Protein AF-A0A7G7VK62-F1 (afdb_monomer)

Radius of gyration: 43.66 Å; Cα contacts (8 Å, |Δi|>4): 41; chains: 1; bounding box: 81×30×102 Å

Structure (mmCIF, N/CA/C/O backbone):
data_AF-A0A7G7VK62-F1
#
_entry.id   AF-A0A7G7VK62-F1
#
loop_
_atom_site.group_PDB
_atom_site.id
_atom_site.type_symbol
_atom_site.label_atom_id
_atom_site.label_alt_id
_atom_site.label_comp_id
_atom_site.label_asym_id
_atom_site.label_entity_id
_atom_site.label_seq_id
_atom_site.pdbx_PDB_ins_code
_atom_site.Cartn_x
_atom_site.Cartn_y
_atom_site.Cartn_z
_atom_site.occupancy
_atom_site.B_iso_or_equiv
_atom_site.auth_seq_id
_atom_site.auth_comp_id
_atom_site.auth_asym_id
_atom_site.auth_atom_id
_atom_site.pdbx_PDB_model_num
ATOM 1 N N . MET A 1 1 ? 42.937 -20.539 -43.754 1.00 59.50 1 MET A N 1
ATOM 2 C CA . MET A 1 1 ? 42.751 -19.433 -44.722 1.00 59.50 1 MET A CA 1
ATOM 3 C C . MET A 1 1 ? 44.013 -19.336 -45.562 1.00 59.50 1 MET A C 1
ATOM 5 O O . MET A 1 1 ? 45.079 -19.453 -44.975 1.00 59.50 1 MET A O 1
ATOM 9 N N . SER A 1 2 ? 43.922 -19.215 -46.891 1.00 81.19 2 SER A N 1
ATOM 10 C CA . SER A 1 2 ? 45.114 -19.120 -47.745 1.00 81.19 2 SER A CA 1
ATOM 11 C C . SER A 1 2 ? 45.713 -17.715 -47.679 1.00 81.19 2 SER A C 1
ATOM 13 O O . SER A 1 2 ? 44.990 -16.722 -47.641 1.00 81.19 2 SER A O 1
ATOM 15 N N . GLU A 1 3 ? 47.038 -17.632 -47.696 1.00 78.50 3 GLU A N 1
ATOM 16 C CA . GLU A 1 3 ? 47.817 -16.385 -47.726 1.00 78.50 3 GLU A CA 1
ATOM 17 C C . GLU A 1 3 ? 47.379 -15.450 -48.871 1.00 78.50 3 GLU A C 1
ATOM 19 O O . GLU A 1 3 ? 47.290 -14.236 -48.713 1.00 78.50 3 GLU A O 1
ATOM 24 N N . THR A 1 4 ? 46.947 -16.035 -49.991 1.00 84.31 4 THR A N 1
ATOM 25 C CA . THR A 1 4 ? 46.361 -15.325 -51.135 1.00 84.31 4 THR A CA 1
ATOM 26 C C . THR A 1 4 ? 45.076 -14.569 -50.798 1.00 84.31 4 THR A C 1
ATOM 28 O O . THR A 1 4 ? 44.882 -13.454 -51.280 1.00 84.31 4 THR A O 1
ATOM 31 N N . ALA A 1 5 ? 44.202 -15.128 -49.958 1.00 84.62 5 ALA A N 1
ATOM 32 C CA . ALA A 1 5 ? 42.957 -14.473 -49.558 1.00 84.62 5 ALA A CA 1
ATOM 33 C C . ALA A 1 5 ? 43.223 -13.280 -48.629 1.00 84.62 5 ALA A C 1
ATOM 35 O O . ALA A 1 5 ? 42.546 -12.259 -48.729 1.00 84.62 5 ALA A O 1
ATOM 36 N N . ILE A 1 6 ? 44.237 -13.399 -47.766 1.00 85.19 6 ILE A N 1
ATOM 37 C CA . ILE A 1 6 ? 44.663 -12.333 -46.855 1.00 85.19 6 ILE A CA 1
ATOM 38 C C . ILE A 1 6 ? 45.277 -11.174 -47.649 1.00 85.19 6 ILE A C 1
ATOM 40 O O . ILE A 1 6 ? 44.863 -10.032 -47.468 1.00 85.19 6 ILE A O 1
ATOM 44 N N . ASN A 1 7 ? 46.184 -11.455 -48.588 1.00 88.06 7 ASN A N 1
ATOM 45 C CA . ASN A 1 7 ? 46.801 -10.416 -49.423 1.00 88.06 7 ASN A CA 1
ATOM 46 C C . ASN A 1 7 ? 45.770 -9.708 -50.314 1.00 88.06 7 ASN A C 1
ATOM 48 O O . ASN A 1 7 ? 45.739 -8.484 -50.378 1.00 88.06 7 ASN A O 1
ATOM 52 N N . THR A 1 8 ? 44.828 -10.462 -50.891 1.00 90.38 8 THR A N 1
ATOM 53 C CA . THR A 1 8 ? 43.728 -9.880 -51.679 1.00 90.38 8 THR A CA 1
ATOM 54 C C . THR A 1 8 ? 42.842 -8.950 -50.838 1.00 90.38 8 THR A C 1
ATOM 56 O O . THR A 1 8 ? 42.313 -7.961 -51.348 1.00 90.38 8 THR A O 1
ATOM 59 N N . ALA A 1 9 ? 42.643 -9.254 -49.552 1.00 86.56 9 ALA A N 1
ATOM 60 C CA . ALA A 1 9 ? 41.899 -8.381 -48.650 1.00 86.56 9 ALA A CA 1
ATOM 61 C C . ALA A 1 9 ? 42.671 -7.084 -48.353 1.00 86.56 9 ALA A C 1
ATOM 63 O O . ALA A 1 9 ? 42.069 -6.011 -48.389 1.00 86.56 9 ALA A O 1
ATOM 64 N N . TRP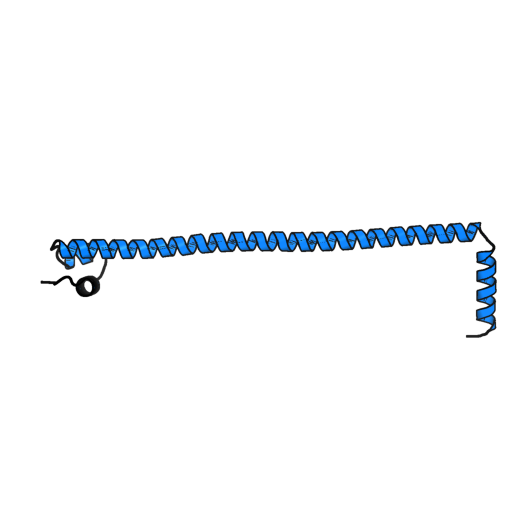 A 1 10 ? 43.988 -7.168 -48.135 1.00 88.00 10 TRP A N 1
ATOM 65 C CA . TRP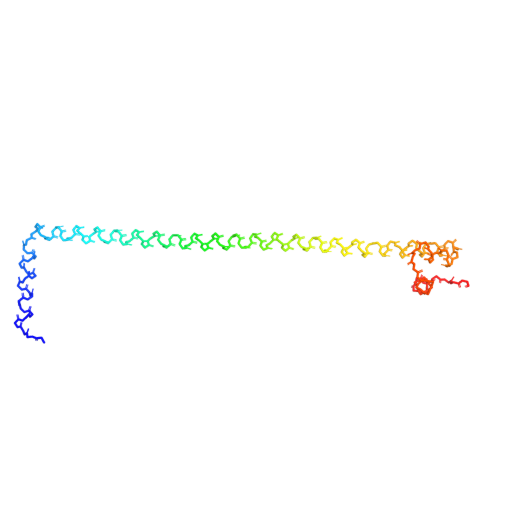 A 1 10 ? 44.848 -5.998 -47.924 1.00 88.00 10 TRP A CA 1
ATOM 66 C C . TRP A 1 10 ? 44.857 -5.049 -49.120 1.00 88.00 10 TRP A C 1
ATOM 68 O O . TRP A 1 10 ? 44.617 -3.858 -48.932 1.00 88.00 10 TRP A O 1
ATOM 78 N N . ASP A 1 11 ? 45.012 -5.568 -50.339 1.00 90.06 11 ASP A N 1
ATOM 79 C CA . ASP A 1 11 ? 45.014 -4.749 -51.559 1.00 90.06 11 ASP A CA 1
ATOM 80 C C . ASP A 1 11 ? 43.692 -3.987 -51.734 1.00 90.06 11 ASP A C 1
ATOM 82 O O . ASP A 1 11 ? 43.659 -2.814 -52.117 1.00 90.06 11 ASP A O 1
ATOM 86 N N . ARG A 1 12 ? 42.569 -4.641 -51.411 1.00 85.81 12 ARG A N 1
ATOM 87 C CA . ARG A 1 12 ? 41.237 -4.024 -51.471 1.00 85.81 12 ARG A CA 1
ATOM 88 C C . ARG A 1 12 ? 41.050 -2.945 -50.410 1.00 85.81 12 ARG A C 1
ATOM 90 O O . ARG A 1 12 ? 40.458 -1.909 -50.711 1.00 85.81 12 ARG A O 1
ATOM 97 N N . ILE A 1 13 ? 41.550 -3.167 -49.194 1.00 85.31 13 ILE A N 1
ATOM 98 C CA . ILE A 1 13 ? 41.532 -2.159 -48.128 1.00 85.31 13 ILE A CA 1
ATOM 99 C C . ILE A 1 13 ? 42.403 -0.970 -48.529 1.00 85.31 13 ILE A C 1
ATOM 101 O O . ILE A 1 13 ? 41.972 0.170 -48.385 1.00 85.31 13 ILE A O 1
ATOM 105 N N . GLU A 1 14 ? 43.590 -1.203 -49.085 1.00 84.81 14 GLU A N 1
ATOM 106 C CA . GLU A 1 14 ? 44.483 -0.127 -49.505 1.00 84.81 14 GLU A CA 1
ATOM 107 C C . GLU A 1 14 ? 43.878 0.710 -50.643 1.00 84.81 14 GLU A C 1
ATOM 109 O O . GLU A 1 14 ? 43.904 1.942 -50.589 1.00 84.81 14 GLU A O 1
ATOM 114 N N . ALA A 1 15 ? 43.249 0.065 -51.631 1.00 84.50 15 ALA A N 1
ATOM 115 C CA . ALA A 1 15 ? 42.513 0.750 -52.692 1.00 84.50 15 ALA A CA 1
ATOM 116 C C . ALA A 1 15 ? 41.354 1.596 -52.137 1.00 84.50 15 ALA A C 1
ATOM 118 O O . ALA A 1 15 ? 41.197 2.756 -52.523 1.00 84.50 15 ALA A O 1
ATOM 119 N N . PHE A 1 16 ? 40.588 1.056 -51.184 1.00 86.19 16 PHE A N 1
ATOM 120 C CA . PHE A 1 16 ? 39.538 1.801 -50.487 1.00 86.19 16 PHE A CA 1
ATOM 121 C C . PHE A 1 16 ? 40.107 2.988 -49.697 1.00 86.19 16 PHE A C 1
ATOM 123 O O . PHE A 1 16 ? 39.564 4.088 -49.764 1.00 86.19 16 PHE A O 1
ATOM 130 N N . MET A 1 17 ? 41.234 2.809 -48.999 1.00 80.88 17 MET A N 1
ATOM 131 C CA . MET A 1 17 ? 41.877 3.878 -48.230 1.00 80.88 17 MET A CA 1
ATOM 132 C C . MET A 1 17 ? 42.430 5.005 -49.111 1.00 80.88 17 MET A C 1
ATOM 134 O O . MET A 1 17 ? 42.504 6.155 -48.671 1.00 80.88 17 MET A O 1
ATOM 138 N N . ARG A 1 18 ? 42.784 4.721 -50.365 1.00 82.94 18 ARG A N 1
ATOM 139 C CA . ARG A 1 18 ? 43.252 5.741 -51.314 1.00 82.94 18 ARG A CA 1
ATOM 140 C C . ARG A 1 18 ? 42.112 6.598 -51.884 1.00 82.94 18 ARG A C 1
ATOM 142 O O . ARG A 1 18 ? 42.358 7.755 -52.221 1.00 82.94 18 ARG A O 1
ATOM 149 N N . ASP A 1 19 ? 40.869 6.108 -51.912 1.00 90.12 19 ASP A N 1
ATOM 150 C CA . ASP A 1 19 ? 39.696 6.883 -52.345 1.00 90.12 19 ASP A CA 1
ATOM 151 C C . ASP A 1 19 ? 39.095 7.708 -51.190 1.00 90.12 19 ASP A C 1
ATOM 153 O O . ASP A 1 19 ? 38.311 7.235 -50.363 1.00 90.12 19 ASP A O 1
ATOM 157 N N . ALA A 1 20 ? 39.453 8.993 -51.139 1.00 82.75 20 ALA A N 1
ATOM 158 C CA . ALA A 1 20 ? 38.957 9.920 -50.122 1.00 82.75 20 ALA A CA 1
ATOM 159 C C . ALA A 1 20 ? 37.433 10.160 -50.191 1.00 82.75 20 ALA A C 1
ATOM 161 O O . ALA A 1 20 ? 36.805 10.417 -49.162 1.00 82.75 20 ALA A O 1
ATOM 162 N N . GLY A 1 21 ? 36.822 10.078 -51.378 1.00 88.50 21 GLY A N 1
ATOM 163 C CA . GLY A 1 21 ? 35.384 10.284 -51.556 1.00 88.50 21 GLY A CA 1
ATOM 164 C C . GLY A 1 21 ? 34.572 9.103 -51.033 1.00 88.50 21 GLY A C 1
ATOM 165 O O . GLY A 1 21 ? 33.568 9.295 -50.340 1.00 88.50 21 GLY A O 1
ATOM 166 N N . GLN A 1 22 ? 35.031 7.885 -51.321 1.00 86.25 22 GLN A N 1
ATOM 167 C CA . GLN A 1 22 ? 34.406 6.656 -50.842 1.00 86.25 22 GLN A CA 1
ATOM 168 C C . GLN A 1 22 ? 34.568 6.491 -49.323 1.00 86.25 22 GLN A C 1
ATOM 170 O O . GLN A 1 22 ? 33.586 6.179 -48.645 1.00 86.25 22 GLN A O 1
ATOM 175 N N . ARG A 1 23 ? 35.753 6.795 -48.770 1.00 88.69 23 ARG A N 1
ATOM 176 C CA . ARG A 1 23 ? 35.968 6.817 -47.312 1.00 88.69 23 ARG A CA 1
ATOM 177 C C . ARG A 1 23 ? 35.048 7.791 -46.599 1.00 88.69 23 ARG A C 1
ATOM 179 O O . ARG A 1 23 ? 34.364 7.402 -45.662 1.00 88.69 23 ARG A O 1
ATOM 186 N N . ARG A 1 24 ? 34.957 9.034 -47.076 1.00 88.50 24 ARG A N 1
ATOM 187 C CA . ARG A 1 24 ? 34.116 10.049 -46.429 1.00 88.50 24 ARG A CA 1
ATOM 188 C C . ARG A 1 24 ? 32.637 9.655 -46.414 1.00 88.50 24 ARG A C 1
ATOM 190 O O . ARG A 1 24 ? 31.949 9.917 -45.435 1.00 88.50 24 ARG A O 1
ATOM 197 N N . LYS A 1 25 ? 32.135 9.019 -47.481 1.00 89.00 25 LYS A N 1
ATOM 198 C CA . LYS A 1 25 ? 30.760 8.484 -47.521 1.00 89.00 25 LYS A CA 1
ATOM 199 C C . LYS A 1 25 ? 30.552 7.367 -46.496 1.00 89.00 25 LYS A C 1
ATOM 201 O O . LYS A 1 25 ? 29.511 7.342 -45.846 1.00 89.00 25 LYS A O 1
ATOM 206 N N . TYR A 1 26 ? 31.529 6.471 -46.360 1.00 88.81 26 TYR A N 1
ATOM 207 C CA . TYR A 1 26 ? 31.507 5.399 -45.365 1.00 88.81 26 TYR A CA 1
ATOM 208 C C . TYR A 1 26 ? 31.521 5.957 -43.935 1.00 88.81 26 TYR A C 1
ATOM 210 O O . TYR A 1 26 ? 30.628 5.645 -43.157 1.00 88.81 26 TYR A O 1
ATOM 218 N N . GLU A 1 27 ? 32.458 6.852 -43.623 1.00 91.25 27 GLU A N 1
ATOM 219 C CA . GLU A 1 27 ? 32.591 7.481 -42.301 1.00 91.25 27 GLU A CA 1
ATOM 220 C C . GLU A 1 27 ? 31.339 8.270 -41.907 1.00 91.25 27 GLU A C 1
ATOM 222 O O . GLU A 1 27 ? 30.879 8.187 -40.771 1.00 91.25 27 GLU A O 1
ATOM 227 N N . LEU A 1 28 ? 30.754 9.025 -42.848 1.00 93.19 28 LEU A N 1
ATOM 228 C CA . LEU A 1 28 ? 29.497 9.731 -42.607 1.00 93.19 28 LEU A CA 1
ATOM 229 C C . LEU A 1 28 ? 28.385 8.749 -42.255 1.00 93.19 28 LEU A C 1
ATOM 231 O O . LE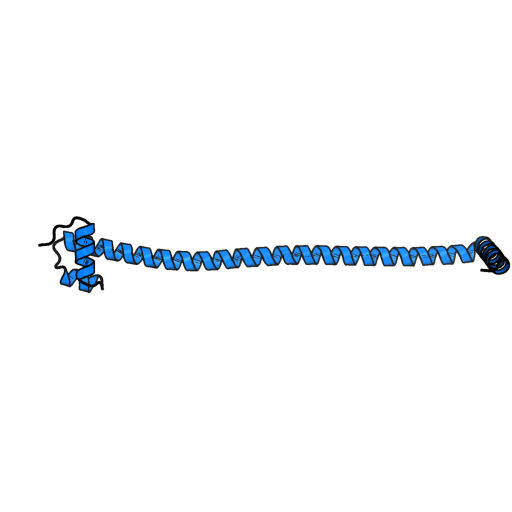U A 1 28 ? 27.667 8.976 -41.287 1.00 93.19 28 LEU A O 1
ATOM 235 N N . ARG A 1 29 ? 28.254 7.659 -43.017 1.00 93.62 29 ARG A N 1
ATOM 236 C CA . ARG A 1 29 ? 27.249 6.630 -42.755 1.00 93.62 29 ARG A CA 1
ATOM 237 C C . ARG A 1 29 ? 27.442 5.987 -41.383 1.00 93.62 29 ARG A C 1
ATOM 239 O O . ARG A 1 29 ? 26.474 5.927 -40.635 1.00 93.62 29 ARG A O 1
ATOM 246 N N . GLU A 1 30 ? 28.656 5.559 -41.040 1.00 94.31 30 GLU A N 1
ATOM 247 C CA . GLU A 1 30 ? 28.933 4.992 -39.714 1.00 94.31 30 GLU A CA 1
ATOM 248 C C . GLU A 1 30 ? 28.621 5.986 -38.600 1.00 94.31 30 GLU A C 1
ATOM 250 O O . GLU A 1 30 ? 28.012 5.618 -37.602 1.00 94.31 30 GLU A O 1
ATOM 255 N N . LYS A 1 31 ? 28.968 7.265 -38.780 1.00 95.50 31 LYS A N 1
ATOM 256 C CA . LYS A 1 31 ? 28.622 8.303 -37.809 1.00 95.50 31 LYS A CA 1
ATOM 257 C C . LYS A 1 31 ? 27.108 8.429 -37.629 1.00 95.50 31 LYS A C 1
ATOM 259 O O . LYS A 1 31 ? 26.650 8.475 -36.495 1.00 95.50 31 LYS A O 1
ATOM 264 N N . TYR A 1 32 ? 26.335 8.454 -38.717 1.00 94.12 32 TYR A N 1
ATOM 265 C CA . TYR A 1 32 ? 24.871 8.488 -38.631 1.00 94.12 32 TYR A CA 1
ATOM 266 C C . TYR A 1 32 ? 24.308 7.254 -37.921 1.00 94.12 32 TYR A C 1
ATOM 268 O O . TYR A 1 32 ? 23.400 7.388 -37.103 1.00 94.12 32 TYR A O 1
ATOM 276 N N . GLU A 1 33 ? 24.837 6.066 -38.220 1.00 93.69 33 GLU A N 1
ATOM 277 C CA . GLU A 1 33 ? 24.420 4.823 -37.568 1.00 93.69 33 GLU A CA 1
ATOM 278 C C . GLU A 1 33 ? 24.757 4.853 -36.066 1.00 93.69 33 GLU A C 1
ATOM 280 O O . GLU A 1 33 ? 23.896 4.540 -35.244 1.00 93.69 33 GLU A O 1
ATOM 285 N N . HIS A 1 34 ? 25.948 5.323 -35.681 1.00 94.56 34 HIS A N 1
ATOM 286 C CA . HIS A 1 34 ? 26.338 5.485 -34.278 1.00 94.56 34 HIS A CA 1
ATOM 287 C C . HIS A 1 34 ? 25.510 6.538 -33.534 1.00 94.56 34 HIS A C 1
ATOM 289 O O . HIS A 1 34 ? 25.091 6.281 -32.404 1.00 94.56 34 HIS A O 1
ATOM 295 N N . ASP A 1 35 ? 25.249 7.696 -34.145 1.00 95.31 35 ASP A N 1
ATOM 296 C CA . ASP A 1 35 ? 24.419 8.753 -33.557 1.00 95.31 35 ASP A CA 1
ATOM 297 C C . ASP A 1 35 ? 22.984 8.238 -33.334 1.00 95.31 35 ASP A C 1
ATOM 299 O O . ASP A 1 35 ? 22.413 8.431 -32.260 1.00 95.31 35 ASP A O 1
ATOM 303 N N . TYR A 1 36 ? 22.427 7.509 -34.310 1.00 94.25 36 TYR A N 1
ATOM 304 C CA . TYR A 1 36 ? 21.101 6.896 -34.207 1.00 94.25 36 TYR A CA 1
ATOM 305 C C . TYR A 1 36 ? 21.030 5.844 -33.095 1.00 94.25 36 TYR A C 1
ATOM 307 O O . TYR A 1 36 ? 20.126 5.889 -32.261 1.00 94.25 36 TYR A O 1
ATOM 315 N N . VAL A 1 37 ? 21.987 4.911 -33.048 1.00 93.81 37 VAL A N 1
ATOM 316 C CA . VAL A 1 37 ? 22.037 3.878 -32.000 1.00 93.81 37 VAL A CA 1
ATOM 317 C C . VAL A 1 37 ? 22.189 4.520 -30.622 1.00 93.81 37 VAL A C 1
ATOM 319 O O . VAL A 1 37 ? 21.453 4.168 -29.704 1.00 93.81 37 VAL A O 1
ATOM 322 N N . SER A 1 38 ? 23.069 5.515 -30.490 1.00 94.19 38 SER A N 1
ATOM 323 C CA . SER A 1 38 ? 23.296 6.222 -29.225 1.00 94.19 38 SER A CA 1
ATOM 324 C C . SER A 1 38 ? 22.045 6.957 -28.740 1.00 94.19 38 SER A C 1
ATOM 326 O O . SER A 1 38 ? 21.724 6.915 -27.550 1.00 94.19 38 SER A O 1
ATOM 328 N N . ASP A 1 39 ? 21.307 7.615 -29.639 1.00 96.00 39 ASP A N 1
ATOM 329 C CA . ASP A 1 39 ? 20.063 8.297 -29.274 1.00 96.00 39 ASP A CA 1
ATOM 330 C C . ASP A 1 39 ? 18.955 7.308 -28.885 1.00 96.00 39 ASP A C 1
ATOM 332 O O . ASP A 1 39 ? 18.242 7.514 -27.895 1.00 96.00 39 ASP A O 1
ATOM 336 N N . MET A 1 40 ? 18.854 6.185 -29.602 1.00 94.81 40 MET A N 1
ATOM 337 C CA . MET A 1 40 ? 17.919 5.107 -29.279 1.00 94.81 40 MET A CA 1
ATOM 338 C C . MET A 1 40 ? 18.219 4.490 -27.909 1.00 94.81 40 MET A C 1
ATOM 340 O O . MET A 1 40 ? 17.311 4.345 -27.086 1.00 94.81 40 MET A O 1
ATOM 344 N N . GLU A 1 41 ? 19.483 4.180 -27.623 1.00 94.88 41 GLU A N 1
ATOM 345 C CA . GLU A 1 41 ? 19.918 3.675 -26.318 1.00 94.88 41 GLU A CA 1
ATOM 346 C C . GLU A 1 41 ? 19.656 4.692 -25.203 1.00 94.88 41 GLU A C 1
ATOM 348 O O . GLU A 1 41 ? 19.128 4.341 -24.141 1.00 94.88 41 GLU A O 1
ATOM 353 N N . GLY A 1 42 ? 19.971 5.967 -25.449 1.00 96.06 42 GLY A N 1
ATOM 354 C CA . GLY A 1 42 ? 19.715 7.057 -24.514 1.00 96.06 42 GLY A CA 1
ATOM 355 C C . GLY A 1 42 ? 18.228 7.2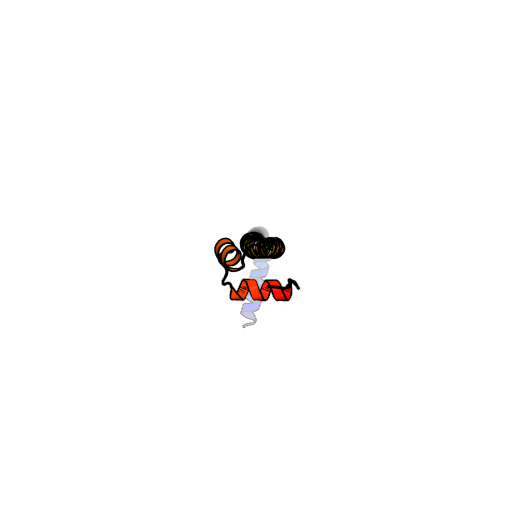00 -24.194 1.00 96.06 42 GLY A C 1
ATOM 356 O O . GLY A 1 42 ? 17.847 7.293 -23.025 1.00 96.06 42 GLY A O 1
ATOM 357 N N . SER A 1 43 ? 17.378 7.161 -25.217 1.00 96.12 43 SER A N 1
ATOM 358 C CA . SER A 1 43 ? 15.923 7.248 -25.083 1.00 96.12 43 SER A CA 1
ATOM 359 C C . SER A 1 43 ? 15.337 6.037 -24.363 1.00 96.12 43 SER A C 1
ATOM 361 O O . SER A 1 43 ? 14.521 6.206 -23.456 1.00 96.12 43 SER A O 1
ATOM 363 N N . TRP A 1 44 ? 15.799 4.826 -24.681 1.00 96.19 44 TRP A N 1
ATOM 364 C CA . TRP A 1 44 ? 15.376 3.611 -23.985 1.00 96.19 44 TRP A CA 1
ATOM 365 C C . TRP A 1 44 ? 15.761 3.642 -22.503 1.00 96.19 44 TRP A C 1
ATOM 367 O O . TRP A 1 44 ? 14.935 3.356 -21.632 1.00 96.19 44 TRP A O 1
ATOM 377 N N . LYS A 1 45 ? 16.998 4.052 -22.196 1.00 96.88 45 LYS A N 1
ATOM 378 C CA . LYS A 1 45 ? 17.484 4.171 -20.818 1.00 96.88 45 LYS A CA 1
ATOM 379 C C . LYS A 1 45 ? 16.686 5.209 -20.031 1.00 96.88 45 LYS A C 1
ATOM 381 O O . LYS A 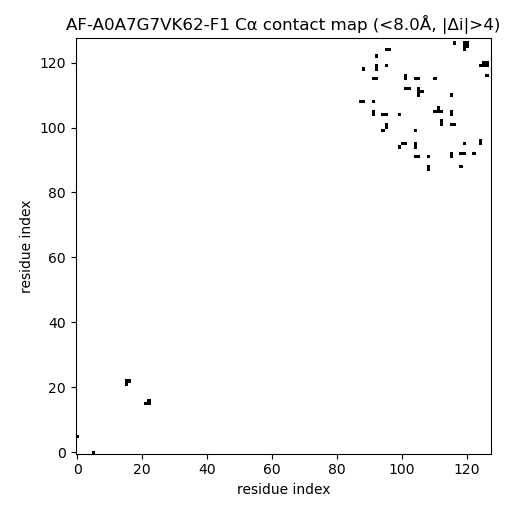1 45 ? 16.291 4.917 -18.903 1.00 96.88 45 LYS A O 1
ATOM 386 N N . ARG A 1 46 ? 16.410 6.382 -20.618 1.00 96.50 46 ARG A N 1
ATOM 387 C CA . ARG A 1 46 ? 15.560 7.418 -20.003 1.00 96.50 46 ARG A CA 1
ATOM 388 C C . ARG A 1 46 ? 14.150 6.899 -19.741 1.00 96.50 46 ARG A C 1
ATOM 390 O O . ARG A 1 46 ? 13.718 6.919 -18.596 1.00 96.50 46 ARG A O 1
ATOM 397 N N . GLY A 1 47 ? 13.486 6.339 -20.751 1.00 97.88 47 GLY A N 1
ATOM 398 C CA . GLY A 1 47 ? 12.126 5.815 -20.604 1.00 97.88 47 GLY A CA 1
ATOM 399 C C . GLY A 1 47 ? 12.027 4.706 -19.552 1.00 97.88 47 GLY A C 1
ATOM 400 O O . GLY A 1 47 ? 11.083 4.674 -18.763 1.00 97.88 47 GLY A O 1
ATOM 401 N N . ARG A 1 48 ? 13.034 3.826 -19.469 1.00 97.81 48 ARG A N 1
ATOM 402 C CA . ARG A 1 48 ? 13.107 2.805 -18.417 1.00 97.81 48 ARG A CA 1
ATOM 403 C C . ARG A 1 48 ? 13.268 3.426 -17.029 1.00 97.81 48 ARG A C 1
ATOM 405 O O . ARG A 1 48 ? 12.582 2.994 -16.105 1.00 97.81 48 ARG A O 1
ATOM 412 N N . LEU A 1 49 ? 14.167 4.398 -16.870 1.00 97.62 49 LEU A N 1
ATOM 413 C CA . LEU A 1 49 ? 14.387 5.080 -15.590 1.00 97.62 49 LEU A CA 1
ATOM 414 C C . LEU A 1 49 ? 13.128 5.822 -15.135 1.00 97.62 49 LEU A C 1
ATOM 416 O O . LEU A 1 49 ? 12.678 5.611 -14.012 1.00 97.62 49 LEU A O 1
ATOM 420 N N . GLU A 1 50 ? 12.517 6.603 -16.025 1.00 97.38 50 GLU A N 1
ATOM 421 C CA . GLU A 1 50 ? 11.275 7.330 -15.753 1.00 97.38 50 GLU A CA 1
ATOM 422 C C . GLU A 1 50 ? 10.128 6.374 -15.411 1.00 97.38 50 GLU A C 1
ATOM 424 O O . GLU A 1 50 ? 9.401 6.602 -14.447 1.00 97.38 50 GLU A O 1
ATOM 429 N N . GLY A 1 51 ? 9.984 5.267 -16.147 1.00 98.06 51 GLY A N 1
ATOM 430 C CA . GLY A 1 51 ? 8.958 4.262 -15.876 1.00 98.06 51 GLY A CA 1
ATOM 431 C C . GLY A 1 51 ? 9.121 3.601 -14.504 1.00 98.06 51 GLY A C 1
ATOM 432 O O . GLY A 1 51 ? 8.141 3.439 -13.775 1.00 98.06 51 GLY A O 1
ATOM 433 N N . VAL A 1 52 ? 10.356 3.263 -14.117 1.00 97.88 52 VAL A N 1
ATOM 434 C CA . VAL A 1 52 ? 10.655 2.705 -12.788 1.00 97.88 52 VAL A CA 1
ATOM 435 C C . VAL A 1 52 ? 10.385 3.736 -11.692 1.00 97.88 52 VAL A C 1
ATOM 437 O O . VAL A 1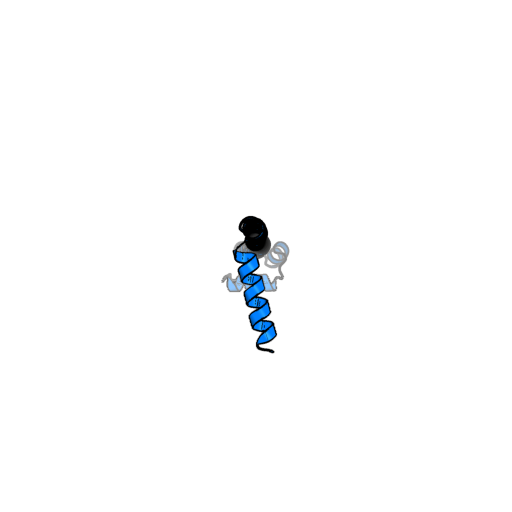 52 ? 9.704 3.419 -10.717 1.00 97.88 52 VAL A O 1
ATOM 440 N N . GLU A 1 53 ? 10.860 4.971 -11.854 1.00 97.69 53 GLU A N 1
ATOM 441 C CA . GLU A 1 53 ? 10.652 6.045 -10.880 1.00 97.69 53 GLU A CA 1
ATOM 442 C C . GLU A 1 53 ? 9.160 6.342 -10.682 1.00 97.69 53 GLU A C 1
ATOM 444 O O . GLU A 1 53 ? 8.668 6.379 -9.549 1.00 97.69 53 GLU A O 1
ATOM 449 N N . GLN A 1 54 ? 8.409 6.487 -11.777 1.00 97.31 54 GLN A N 1
ATOM 450 C CA . GLN A 1 54 ? 6.966 6.704 -11.732 1.00 97.31 54 GLN A CA 1
ATOM 451 C C . GLN A 1 54 ? 6.241 5.520 -11.090 1.00 97.31 54 GLN A C 1
ATOM 453 O O . GLN A 1 54 ? 5.355 5.735 -10.261 1.00 97.31 54 GLN A O 1
ATOM 458 N N . GLY A 1 55 ? 6.627 4.286 -11.425 1.00 98.06 55 GLY A N 1
ATOM 459 C CA . GLY A 1 55 ? 6.055 3.076 -10.839 1.00 98.06 55 GLY A CA 1
ATOM 460 C C . GLY A 1 55 ? 6.243 3.022 -9.322 1.00 98.06 55 GLY A C 1
ATOM 461 O O . GLY A 1 55 ? 5.271 2.833 -8.588 1.00 98.06 55 GLY A O 1
ATOM 462 N N . ILE A 1 56 ? 7.464 3.275 -8.841 1.00 97.81 56 ILE A N 1
ATOM 463 C CA . ILE A 1 56 ? 7.783 3.308 -7.406 1.00 97.81 56 ILE A CA 1
ATOM 464 C C . ILE A 1 56 ? 7.002 4.424 -6.709 1.00 97.81 56 ILE A C 1
ATOM 466 O O . ILE A 1 56 ? 6.343 4.181 -5.696 1.00 97.81 56 ILE A O 1
ATOM 470 N N . LYS A 1 57 ? 7.023 5.642 -7.262 1.00 97.44 57 LYS A N 1
ATOM 471 C CA . LYS A 1 57 ? 6.342 6.805 -6.680 1.00 97.44 57 LYS A CA 1
ATOM 472 C C . LYS A 1 57 ? 4.835 6.581 -6.565 1.00 97.44 57 LYS A C 1
ATOM 474 O O . LYS A 1 57 ? 4.252 6.842 -5.512 1.00 97.44 57 LYS A O 1
ATOM 479 N N . GLN A 1 58 ? 4.204 6.071 -7.622 1.00 96.75 58 GLN A N 1
ATOM 480 C CA . GLN A 1 58 ? 2.773 5.773 -7.623 1.00 96.75 58 GLN A CA 1
ATOM 481 C C . GLN A 1 58 ? 2.431 4.627 -6.667 1.00 96.75 58 GLN A C 1
ATOM 483 O O . GLN A 1 58 ? 1.461 4.739 -5.916 1.00 96.75 58 GLN A O 1
ATOM 488 N N . GLY A 1 59 ? 3.224 3.551 -6.664 1.00 97.88 59 GLY A N 1
ATOM 489 C CA . GLY A 1 59 ? 3.032 2.408 -5.773 1.00 97.88 59 GLY A CA 1
ATOM 490 C C . GLY A 1 59 ? 3.098 2.812 -4.301 1.00 97.88 59 GLY A C 1
ATOM 491 O O . GLY A 1 59 ? 2.163 2.545 -3.545 1.00 97.88 59 GLY A O 1
ATOM 492 N N . LEU A 1 60 ? 4.141 3.551 -3.916 1.00 97.69 60 LEU A N 1
ATOM 493 C CA . LEU A 1 60 ? 4.320 4.043 -2.552 1.00 97.69 60 LEU A CA 1
ATOM 494 C C . LEU A 1 60 ? 3.183 4.982 -2.131 1.00 97.69 60 LEU A C 1
ATOM 496 O O . LEU A 1 60 ? 2.605 4.822 -1.056 1.00 97.69 60 LEU A O 1
ATOM 500 N N . GLN A 1 61 ? 2.817 5.942 -2.985 1.00 96.69 61 GLN A N 1
ATOM 501 C CA . GLN A 1 61 ? 1.751 6.893 -2.670 1.00 96.69 61 GLN A CA 1
ATOM 502 C C . GLN A 1 61 ? 0.394 6.199 -2.491 1.00 96.69 61 GLN A C 1
ATOM 504 O O . GLN A 1 61 ? -0.375 6.574 -1.601 1.00 96.69 61 GLN A O 1
ATOM 509 N N . ARG A 1 62 ? 0.084 5.200 -3.329 1.00 95.81 62 ARG A N 1
ATOM 510 C CA . ARG A 1 62 ? -1.143 4.400 -3.202 1.00 95.81 62 ARG A CA 1
ATOM 511 C C . ARG A 1 62 ? -1.124 3.574 -1.920 1.00 95.81 62 ARG A C 1
ATOM 513 O O . ARG A 1 62 ? -2.084 3.666 -1.161 1.00 95.81 62 ARG A O 1
ATOM 520 N N . GLY A 1 63 ? -0.023 2.874 -1.642 1.00 97.38 63 GLY A N 1
ATOM 521 C CA . GLY A 1 63 ? 0.137 2.058 -0.437 1.00 97.38 63 GLY A CA 1
ATOM 522 C C . GLY A 1 63 ? -0.036 2.864 0.851 1.00 97.38 63 GLY A C 1
ATOM 523 O O . GLY A 1 63 ? -0.863 2.514 1.688 1.00 97.38 63 GLY A O 1
ATOM 524 N N . ILE A 1 64 ? 0.649 4.007 0.976 1.00 96.81 64 ILE A N 1
ATOM 525 C CA . ILE A 1 64 ? 0.523 4.890 2.150 1.00 96.81 64 ILE A CA 1
ATOM 526 C C . ILE A 1 64 ? -0.911 5.408 2.299 1.00 96.81 64 ILE A C 1
ATOM 528 O O . ILE A 1 64 ? -1.465 5.427 3.398 1.00 96.81 64 ILE A O 1
ATOM 532 N N . ARG A 1 65 ? -1.532 5.853 1.199 1.00 95.81 65 ARG A N 1
ATOM 533 C CA . ARG A 1 65 ? -2.891 6.407 1.238 1.00 95.81 65 ARG A CA 1
ATOM 534 C C . ARG A 1 65 ? -3.910 5.356 1.664 1.00 95.81 65 ARG A C 1
ATOM 536 O O . ARG A 1 65 ? -4.793 5.677 2.459 1.00 95.81 65 ARG A O 1
ATOM 543 N N . GLN A 1 66 ? -3.794 4.147 1.124 1.00 94.81 66 GLN A N 1
ATOM 544 C CA . GLN A 1 66 ? -4.679 3.037 1.442 1.00 94.81 66 GLN A CA 1
ATOM 545 C C . GLN A 1 66 ? -4.490 2.592 2.893 1.00 94.81 66 GLN A C 1
ATOM 547 O O . GLN A 1 66 ? -5.450 2.665 3.655 1.00 94.81 66 GLN A O 1
ATOM 552 N N . GLY A 1 67 ? -3.257 2.287 3.308 1.00 96.38 67 GLY A N 1
ATOM 553 C CA . GLY A 1 67 ? -2.971 1.851 4.676 1.00 96.38 67 GLY A CA 1
ATOM 554 C C . GLY A 1 67 ? -3.392 2.880 5.728 1.00 96.38 67 GLY A C 1
ATOM 555 O O . GLY A 1 67 ? -4.008 2.533 6.730 1.00 96.38 67 GLY A O 1
ATOM 556 N N . ARG A 1 68 ? -3.175 4.180 5.474 1.00 96.31 68 ARG A N 1
ATOM 557 C CA . ARG A 1 68 ? -3.647 5.239 6.383 1.00 96.31 68 ARG A CA 1
ATOM 558 C C . ARG A 1 68 ? -5.172 5.301 6.457 1.00 96.31 68 ARG A C 1
ATOM 560 O O . ARG A 1 68 ? -5.719 5.577 7.519 1.00 96.31 68 ARG A O 1
ATOM 567 N N . ARG A 1 69 ? -5.868 5.117 5.331 1.00 95.06 69 ARG A N 1
ATOM 568 C CA . ARG A 1 69 ? -7.335 5.147 5.298 1.00 95.06 69 ARG A CA 1
ATOM 569 C C . ARG A 1 69 ? -7.915 3.958 6.054 1.00 95.06 69 ARG A C 1
ATOM 571 O O . ARG A 1 69 ? -8.825 4.166 6.846 1.00 95.06 69 ARG A O 1
ATOM 578 N N . GLU A 1 70 ? -7.396 2.763 5.807 1.00 94.25 70 GLU A N 1
ATOM 579 C CA . GLU A 1 70 ? -7.829 1.531 6.470 1.00 94.25 70 GLU A CA 1
ATOM 580 C C . GLU A 1 70 ? -7.574 1.620 7.978 1.00 94.25 70 GLU A C 1
ATOM 582 O O . GLU A 1 70 ? -8.532 1.561 8.745 1.00 94.25 70 GLU A O 1
ATOM 587 N N . GLY A 1 71 ? -6.347 1.949 8.395 1.00 95.94 71 GLY A N 1
ATOM 588 C CA . GLY A 1 71 ? -6.012 2.084 9.816 1.00 95.94 71 GLY A CA 1
ATOM 589 C C . GLY A 1 71 ? -6.812 3.171 10.546 1.00 95.94 71 GLY A C 1
ATOM 590 O O . GLY A 1 71 ? -7.180 3.000 11.704 1.00 95.94 71 GLY A O 1
ATOM 591 N N . LEU A 1 72 ? -7.153 4.284 9.881 1.00 96.12 72 LEU A N 1
ATOM 592 C CA . LEU A 1 72 ? -8.027 5.307 10.473 1.00 96.12 72 LEU A CA 1
ATOM 593 C C . LEU A 1 72 ? -9.473 4.834 10.637 1.00 96.12 72 LEU A C 1
ATOM 595 O O . LEU A 1 72 ? -10.144 5.262 11.574 1.00 96.12 72 LEU A O 1
ATOM 599 N N . VAL A 1 73 ? -9.987 4.033 9.704 1.00 95.19 73 VAL A N 1
ATOM 600 C CA . VAL A 1 73 ? -11.359 3.516 9.780 1.00 95.19 73 VAL A CA 1
ATOM 601 C C . VAL A 1 73 ? -11.455 2.468 10.879 1.00 95.19 73 VAL A C 1
ATOM 603 O O . VAL A 1 73 ? -12.347 2.574 11.719 1.00 95.19 73 VAL A O 1
ATOM 606 N N . GLU A 1 74 ? -10.524 1.518 10.893 1.00 93.94 74 GLU A N 1
ATOM 607 C CA . GLU A 1 74 ? -10.455 0.441 11.878 1.00 93.94 74 GLU A CA 1
ATOM 608 C C . GLU A 1 74 ? -10.241 1.000 13.286 1.00 93.94 74 GLU A C 1
ATOM 610 O O . GLU A 1 74 ? -11.125 0.868 14.132 1.00 93.94 74 GLU A O 1
ATOM 615 N N . GLY A 1 75 ? -9.186 1.794 13.499 1.00 95.69 75 GLY A N 1
ATOM 616 C CA . GLY A 1 75 ? -8.909 2.377 14.814 1.00 95.69 75 GLY A CA 1
ATOM 617 C C . GLY A 1 75 ? -10.024 3.302 15.320 1.00 95.69 75 GLY A C 1
ATOM 618 O O . GLY A 1 75 ? -10.288 3.383 16.519 1.00 95.69 75 GLY A O 1
ATOM 619 N N . ARG A 1 76 ? -10.754 3.985 14.424 1.00 95.88 76 ARG A N 1
ATOM 620 C CA . ARG A 1 76 ? -11.922 4.790 14.822 1.00 95.88 76 ARG A CA 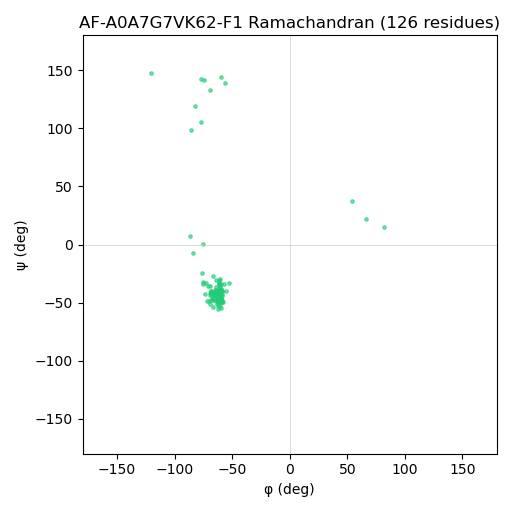1
ATOM 621 C C . ARG A 1 76 ? -13.139 3.930 15.158 1.00 95.88 76 ARG A C 1
ATOM 623 O O . ARG A 1 76 ? -13.964 4.362 15.966 1.00 95.88 76 ARG A O 1
ATOM 630 N N . ALA A 1 77 ? -13.311 2.782 14.511 1.00 94.38 77 ALA A N 1
ATOM 631 C CA . ALA A 1 77 ? -14.387 1.850 14.823 1.00 94.38 77 ALA A CA 1
ATOM 632 C C . ALA A 1 77 ? -14.140 1.180 16.181 1.00 94.38 77 ALA A C 1
ATOM 634 O O . ALA A 1 77 ? -15.028 1.225 17.034 1.00 94.38 77 ALA A O 1
ATOM 635 N N . GLU A 1 78 ? -12.925 0.675 16.400 1.00 94.75 78 GLU A N 1
ATOM 636 C CA . GLU A 1 78 ? -12.480 0.075 17.661 1.00 94.75 78 GLU A CA 1
ATOM 637 C C . GLU A 1 78 ? -12.574 1.077 18.811 1.00 94.75 78 GLU A C 1
ATOM 639 O O . GLU A 1 78 ? -13.333 0.858 19.752 1.00 94.75 78 GLU A O 1
ATOM 644 N N . GLY A 1 79 ? -11.956 2.256 18.678 1.00 96.00 79 GLY A N 1
ATOM 645 C CA . GLY A 1 79 ? -11.994 3.273 19.733 1.00 96.00 79 GLY A CA 1
ATOM 646 C C . GLY A 1 79 ? -13.411 3.759 20.073 1.00 96.00 79 GLY A C 1
ATOM 647 O O . GLY A 1 79 ? -13.702 4.109 21.216 1.00 96.00 79 GLY A O 1
ATOM 648 N N . ARG A 1 80 ? -14.346 3.747 19.111 1.00 95.25 80 ARG A N 1
ATOM 649 C CA . ARG A 1 80 ? -15.769 4.025 19.388 1.00 95.25 80 ARG A CA 1
ATOM 650 C C . ARG A 1 80 ? -16.485 2.863 20.066 1.00 95.25 80 ARG A C 1
ATOM 652 O O . ARG A 1 80 ? -17.444 3.108 20.794 1.00 95.25 80 ARG A O 1
ATOM 659 N N . ALA A 1 81 ? -16.129 1.620 19.763 1.00 93.62 81 ALA A N 1
ATOM 660 C CA . ALA A 1 81 ? -16.704 0.455 20.422 1.00 93.62 81 ALA A CA 1
ATOM 661 C C . ALA A 1 81 ? -16.237 0.396 21.881 1.00 93.62 81 ALA A C 1
ATOM 663 O O . ALA A 1 81 ? -17.081 0.397 22.777 1.00 93.62 81 ALA A O 1
ATOM 664 N N . GLU A 1 82 ? -14.927 0.491 22.109 1.00 94.31 82 GLU A N 1
ATOM 665 C CA . GLU A 1 82 ? -14.321 0.531 23.443 1.00 94.31 82 GLU A CA 1
ATOM 666 C C . GLU A 1 82 ? -14.839 1.719 24.257 1.00 94.31 82 GLU A C 1
ATOM 668 O O . GLU A 1 82 ? -15.331 1.548 25.370 1.00 94.31 82 GLU A O 1
ATOM 673 N N . GLY A 1 83 ? -14.835 2.927 23.681 1.00 95.12 83 GLY A N 1
ATOM 674 C CA . GLY A 1 83 ? -15.337 4.122 24.362 1.00 95.12 83 GLY A CA 1
ATOM 675 C C . GLY A 1 83 ? -16.818 4.026 24.743 1.00 95.12 83 GLY A C 1
ATOM 676 O O . GLY A 1 83 ? -17.211 4.496 25.810 1.00 95.12 83 GLY A O 1
ATOM 677 N N . ARG A 1 84 ? -17.649 3.378 23.911 1.00 94.19 84 ARG A N 1
ATOM 678 C CA . ARG A 1 84 ? -19.056 3.112 24.254 1.00 94.19 84 ARG A CA 1
ATOM 679 C C . ARG A 1 84 ? -19.180 2.114 25.399 1.00 94.19 84 ARG A C 1
ATOM 681 O O . ARG A 1 84 ? -19.949 2.374 26.316 1.00 94.19 84 ARG A O 1
ATOM 688 N N . GLN A 1 85 ? -18.425 1.017 25.371 1.00 91.62 85 GLN A N 1
ATOM 689 C CA . GLN A 1 85 ? -18.445 0.019 26.444 1.00 91.62 85 GLN A CA 1
ATOM 690 C C . GLN A 1 85 ? -17.979 0.610 27.779 1.00 91.62 85 GLN A C 1
ATOM 692 O O . GLN A 1 85 ? -18.662 0.440 28.787 1.00 91.62 85 GLN A O 1
ATOM 697 N N . LEU A 1 86 ? -16.883 1.376 27.778 1.00 93.25 86 LEU A N 1
ATOM 698 C CA . LEU A 1 86 ? -16.399 2.089 28.962 1.00 93.25 86 LEU A CA 1
ATOM 699 C C . LEU A 1 86 ? -17.434 3.096 29.480 1.00 93.25 86 LEU A C 1
ATOM 701 O O . LEU A 1 86 ? -17.670 3.172 30.684 1.00 93.25 86 LEU A O 1
ATOM 705 N N . GLY A 1 87 ? -18.094 3.833 28.582 1.00 94.50 87 GLY A N 1
ATOM 706 C CA . GLY A 1 87 ? -19.168 4.759 28.944 1.00 94.50 87 GLY A CA 1
ATOM 707 C C . GLY A 1 87 ? -20.366 4.060 29.594 1.00 94.50 87 GLY A C 1
ATOM 708 O O . GLY A 1 87 ? -20.848 4.518 30.631 1.00 94.50 87 GLY A O 1
ATOM 709 N N . ILE A 1 88 ? -20.813 2.934 29.027 1.00 93.94 88 ILE A N 1
ATOM 710 C CA . ILE A 1 88 ? -21.904 2.114 29.578 1.00 93.94 88 ILE A CA 1
ATOM 711 C C . ILE A 1 88 ? -21.518 1.568 30.956 1.00 93.94 88 ILE A C 1
ATOM 713 O O . ILE A 1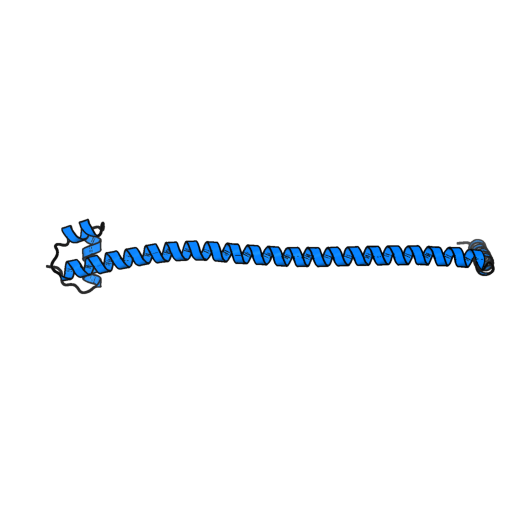 88 ? -22.294 1.706 31.900 1.00 93.94 88 ILE A O 1
ATOM 717 N N . ALA A 1 89 ? -20.312 1.012 31.102 1.00 92.56 89 ALA A N 1
ATOM 718 C CA . ALA A 1 89 ? -19.825 0.484 32.374 1.00 92.56 89 ALA A CA 1
ATOM 719 C C . ALA A 1 89 ? -19.755 1.581 33.449 1.00 92.56 89 ALA A C 1
ATOM 721 O O . ALA A 1 89 ? -20.269 1.410 34.555 1.00 92.56 89 ALA A O 1
ATOM 722 N N . GLN A 1 90 ? -19.200 2.749 33.113 1.00 93.81 90 GLN A N 1
ATOM 723 C CA . GLN A 1 90 ? -19.112 3.880 34.036 1.00 93.81 90 GLN A CA 1
ATOM 724 C C . GLN A 1 90 ? -20.499 4.380 34.465 1.00 93.81 90 GLN A C 1
ATOM 726 O O . GLN A 1 90 ? -20.719 4.656 35.648 1.00 93.81 90 GLN A O 1
ATOM 731 N N . MET A 1 91 ? -21.439 4.488 33.521 1.00 94.81 91 MET A N 1
ATOM 732 C CA . MET A 1 91 ? -22.826 4.857 33.802 1.00 94.81 91 MET A CA 1
ATOM 733 C C . MET A 1 91 ? -23.486 3.841 34.740 1.00 94.81 91 MET A C 1
ATOM 735 O O . MET A 1 91 ? -24.061 4.236 35.756 1.00 94.81 91 MET A O 1
ATOM 739 N N . ALA A 1 92 ? -23.354 2.546 34.443 1.00 94.69 92 ALA A N 1
ATOM 740 C CA . ALA A 1 92 ? -23.916 1.474 35.252 1.00 94.69 92 ALA A CA 1
ATOM 741 C C . ALA A 1 92 ? -23.386 1.519 36.693 1.00 94.69 92 ALA A C 1
ATOM 743 O O . ALA A 1 92 ? -24.170 1.513 37.642 1.00 94.69 92 ALA A O 1
ATOM 744 N N . MET A 1 93 ? -22.070 1.658 36.876 1.00 94.00 93 MET A N 1
ATOM 745 C CA . MET A 1 93 ? -21.465 1.736 38.210 1.00 94.00 93 MET A CA 1
ATOM 746 C C . MET A 1 93 ? -21.910 2.981 38.983 1.00 94.00 93 MET A C 1
ATOM 748 O O . MET A 1 93 ? -22.132 2.911 40.193 1.00 94.00 93 MET A O 1
ATOM 752 N N . ASN A 1 94 ? -22.096 4.116 38.306 1.00 94.00 94 ASN A N 1
ATOM 753 C CA . ASN A 1 94 ? -22.630 5.322 38.938 1.00 94.00 94 ASN A CA 1
ATOM 754 C C . ASN A 1 94 ? -24.075 5.123 39.419 1.00 94.00 94 ASN A C 1
ATOM 756 O O . ASN A 1 94 ? -24.414 5.556 40.519 1.00 94.00 94 ASN A O 1
ATOM 760 N N . MET A 1 95 ? -24.910 4.430 38.644 1.00 93.75 95 MET A N 1
ATOM 761 C CA . MET A 1 95 ? -26.285 4.120 39.044 1.00 93.75 95 MET A CA 1
ATOM 762 C C . MET A 1 95 ? -26.349 3.156 40.232 1.00 93.75 95 MET A C 1
ATOM 764 O O . MET A 1 95 ? -27.141 3.384 41.149 1.00 93.75 95 MET A O 1
ATOM 768 N N . VAL A 1 96 ? -25.504 2.116 40.252 1.00 93.88 96 VAL A N 1
ATOM 769 C CA . VAL A 1 96 ? -25.412 1.188 41.394 1.00 93.88 96 VAL A CA 1
ATOM 770 C C . VAL A 1 96 ? -24.987 1.947 42.654 1.00 93.88 96 VAL A C 1
ATOM 772 O O . VAL A 1 96 ? -25.614 1.797 43.700 1.00 93.88 96 VAL A O 1
ATOM 775 N N . ARG A 1 97 ? -23.985 2.834 42.559 1.00 92.44 97 ARG A N 1
ATOM 776 C CA . ARG A 1 97 ? -23.560 3.698 43.681 1.00 92.44 97 ARG A CA 1
ATOM 777 C C . ARG A 1 97 ? -24.661 4.637 44.168 1.00 92.44 97 ARG A C 1
ATOM 779 O O . ARG A 1 97 ? -24.716 4.932 45.356 1.00 92.44 97 ARG A O 1
ATOM 786 N N . ALA A 1 98 ? -25.533 5.086 43.270 1.00 92.94 98 ALA A N 1
ATOM 787 C CA . ALA A 1 98 ? -26.698 5.898 43.610 1.00 92.94 98 ALA A CA 1
ATOM 788 C C . ALA A 1 98 ? -27.844 5.088 44.255 1.00 92.94 98 ALA A C 1
ATOM 790 O O . ALA A 1 98 ? -28.885 5.659 44.567 1.00 92.94 98 ALA A O 1
ATOM 791 N N . GLY A 1 99 ? -27.674 3.774 44.454 1.00 91.31 99 GLY A N 1
ATOM 792 C CA . GLY A 1 99 ? -28.683 2.896 45.049 1.00 91.31 99 GLY A CA 1
ATOM 793 C C . GLY A 1 99 ? -29.746 2.411 44.063 1.00 91.31 99 GLY A C 1
ATOM 794 O O . GLY A 1 99 ? -30.787 1.908 44.483 1.00 91.31 99 GLY A O 1
ATOM 795 N N . THR A 1 100 ? -29.512 2.552 42.754 1.00 94.19 100 THR A N 1
ATOM 796 C CA . THR A 1 100 ? -30.440 2.041 41.735 1.00 94.19 100 THR A CA 1
ATOM 797 C C . THR A 1 100 ? -30.418 0.506 41.742 1.00 94.19 100 THR A C 1
ATOM 799 O O . THR A 1 100 ? -29.325 -0.068 41.725 1.00 94.19 100 THR A O 1
ATOM 802 N N . PRO A 1 101 ? -31.577 -0.185 41.734 1.00 94.56 101 PRO A N 1
ATOM 803 C CA . PRO A 1 101 ? -31.618 -1.645 41.720 1.00 94.56 101 PRO A CA 1
ATOM 804 C C . PRO A 1 101 ? -30.856 -2.250 40.535 1.00 94.56 101 PRO A C 1
ATOM 806 O O . PRO A 1 101 ? -30.986 -1.783 39.402 1.00 94.56 101 PRO A O 1
ATOM 809 N N . ILE A 1 102 ? -30.114 -3.337 40.784 1.00 92.88 102 ILE A N 1
ATOM 810 C CA . ILE A 1 102 ? -29.282 -4.021 39.775 1.00 92.88 102 ILE A CA 1
ATOM 811 C C . ILE A 1 102 ? -30.106 -4.433 38.552 1.00 92.88 102 ILE A C 1
ATOM 813 O O . ILE A 1 102 ? -29.641 -4.251 37.434 1.00 92.88 102 ILE A O 1
ATOM 817 N N . ALA A 1 103 ? -31.336 -4.914 38.750 1.00 94.50 103 ALA A N 1
ATOM 818 C CA . ALA A 1 103 ? -32.238 -5.285 37.659 1.00 94.50 103 ALA A CA 1
ATOM 819 C C . ALA A 1 103 ? -32.527 -4.103 36.711 1.00 94.50 103 ALA A C 1
ATOM 821 O O . ALA A 1 103 ? -32.483 -4.251 35.491 1.00 94.50 103 ALA A O 1
ATOM 822 N N . THR A 1 104 ? -32.754 -2.904 37.260 1.00 94.44 104 THR A N 1
ATOM 823 C CA . THR A 1 104 ? -32.971 -1.682 36.470 1.00 94.44 104 THR A CA 1
ATOM 824 C C . THR A 1 104 ? -31.693 -1.256 35.747 1.00 94.44 104 THR A C 1
ATOM 826 O O . THR A 1 104 ? -31.745 -0.895 34.574 1.00 94.44 104 THR A O 1
ATOM 829 N N . VAL A 1 105 ? -30.535 -1.332 36.413 1.00 94.94 105 VAL A N 1
ATOM 830 C CA . VAL A 1 105 ? -29.231 -1.014 35.801 1.00 94.94 105 VAL A CA 1
ATOM 831 C C . VAL A 1 105 ? -28.920 -1.971 34.649 1.00 94.94 105 VAL A C 1
ATOM 833 O O . VAL A 1 105 ? -28.533 -1.522 33.577 1.00 94.94 105 VAL A O 1
ATOM 836 N N . ALA A 1 106 ? -29.126 -3.273 34.853 1.00 94.94 106 ALA A N 1
ATOM 837 C CA . ALA A 1 106 ? -28.939 -4.319 33.854 1.00 94.94 106 ALA A CA 1
ATOM 838 C C . ALA A 1 106 ? -29.820 -4.084 32.620 1.00 94.94 106 ALA A C 1
ATOM 840 O O . ALA A 1 106 ? -29.333 -4.131 31.492 1.00 94.94 106 ALA A O 1
ATOM 841 N N . GLN A 1 107 ? -31.093 -3.733 32.833 1.00 94.50 107 GLN A N 1
ATOM 842 C CA . GLN A 1 107 ? -32.008 -3.381 31.751 1.00 94.50 107 GLN A CA 1
ATOM 843 C C . GLN A 1 107 ? -31.547 -2.134 30.979 1.00 94.50 107 GLN A C 1
ATOM 845 O O . GLN A 1 107 ? -31.556 -2.146 29.753 1.00 94.50 107 GLN A O 1
ATOM 850 N N . MET A 1 108 ? -31.136 -1.066 31.673 1.00 92.00 108 MET A N 1
ATOM 851 C CA . MET A 1 108 ? -30.728 0.198 31.040 1.00 92.00 108 MET A CA 1
ATOM 852 C C . MET A 1 108 ? -29.366 0.120 30.342 1.00 92.00 108 MET A C 1
ATOM 854 O O . MET A 1 108 ? -29.151 0.797 29.341 1.00 92.00 108 MET A O 1
ATOM 858 N N . ALA A 1 109 ? -28.442 -0.679 30.876 1.00 92.12 109 ALA A N 1
ATOM 859 C CA . ALA A 1 109 ? -27.125 -0.912 30.291 1.00 92.12 109 ALA A CA 1
ATOM 860 C C . ALA A 1 109 ? -27.136 -2.008 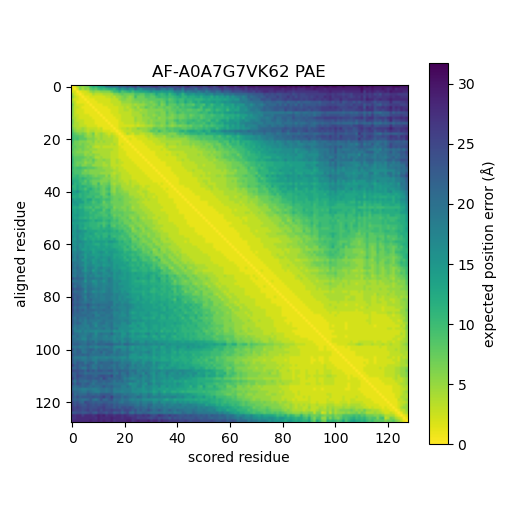29.212 1.00 92.12 109 ALA A C 1
ATOM 862 O O . ALA A 1 109 ? -26.110 -2.216 28.571 1.00 92.12 109 ALA A O 1
ATOM 863 N N . GLU A 1 110 ? -28.265 -2.707 29.034 1.00 93.75 110 GLU A N 1
ATOM 864 C CA . GLU A 1 110 ? -28.408 -3.883 28.163 1.00 93.75 110 GLU A CA 1
ATOM 865 C C . GLU A 1 110 ? -27.369 -4.979 28.471 1.00 93.75 110 GLU A C 1
ATOM 867 O O . GLU A 1 110 ? -26.848 -5.656 27.585 1.00 93.75 110 GLU A O 1
ATOM 872 N N . LEU A 1 111 ? -27.062 -5.160 29.758 1.00 93.06 111 LEU A N 1
ATOM 873 C CA . LEU A 1 111 ? -26.094 -6.139 30.249 1.00 93.06 111 LEU A CA 1
ATOM 874 C C . LEU A 1 111 ? -26.768 -7.129 31.205 1.00 93.06 111 LEU A C 1
ATOM 876 O O . LEU A 1 111 ? -27.663 -6.743 31.954 1.00 93.06 111 LEU A O 1
ATOM 880 N N . PRO A 1 112 ? -26.327 -8.399 31.249 1.00 95.06 112 PRO A N 1
ATOM 881 C CA . PRO A 1 112 ? -26.820 -9.354 32.234 1.00 95.06 112 PRO A CA 1
ATOM 882 C C . PRO A 1 112 ? -26.550 -8.884 33.669 1.00 95.06 112 PRO A C 1
ATOM 884 O O . PRO A 1 112 ? -25.481 -8.347 33.964 1.00 95.06 112 PRO A O 1
ATOM 887 N N . GLU A 1 113 ? -27.466 -9.168 34.599 1.00 94.06 113 GLU A N 1
ATOM 888 C CA . GLU A 1 113 ? -27.274 -8.821 36.016 1.00 94.06 113 GLU A CA 1
ATOM 889 C C . GLU A 1 113 ? -25.993 -9.418 36.610 1.00 94.06 113 GLU A C 1
ATOM 891 O O . GLU A 1 113 ? -25.356 -8.782 37.447 1.00 94.06 113 GLU A O 1
ATOM 896 N N . SER A 1 114 ? -25.591 -10.616 36.173 1.00 94.19 114 SER A N 1
ATOM 897 C CA . SER A 1 114 ? -24.337 -11.248 36.602 1.00 94.19 114 SER A CA 1
ATOM 898 C C . SER A 1 114 ? -23.114 -10.397 36.256 1.00 94.19 114 SER A C 1
ATOM 900 O O . SER A 1 114 ? -22.208 -10.276 37.074 1.00 94.19 114 SER A O 1
ATOM 902 N N . VAL A 1 115 ? -23.119 -9.757 35.082 1.00 93.94 115 VAL A N 1
ATOM 903 C CA . VAL A 1 115 ? -22.044 -8.865 34.629 1.00 93.94 115 VAL A CA 1
ATOM 904 C C . VAL A 1 115 ? -22.030 -7.589 35.464 1.00 93.94 115 VAL A C 1
ATOM 906 O O . VAL A 1 115 ? -20.971 -7.168 35.912 1.00 93.94 115 VAL A O 1
ATOM 909 N N . ILE A 1 116 ? -23.196 -6.999 35.742 1.00 94.44 116 ILE A N 1
ATOM 910 C CA . ILE A 1 116 ? -23.287 -5.805 36.597 1.00 94.44 116 ILE A CA 1
ATOM 911 C C . ILE A 1 116 ? -22.816 -6.105 38.027 1.00 94.44 116 ILE A C 1
ATOM 913 O O . ILE A 1 116 ? -22.118 -5.283 38.620 1.00 94.44 116 ILE A O 1
ATOM 917 N N . ARG A 1 117 ? -23.154 -7.282 38.575 1.00 93.19 117 ARG A N 1
ATOM 918 C CA . ARG A 1 117 ? -22.683 -7.731 39.896 1.00 93.19 117 ARG A CA 1
ATOM 919 C C . ARG A 1 117 ? -21.165 -7.886 39.925 1.00 93.19 117 ARG A C 1
ATOM 921 O O . ARG A 1 117 ? -20.530 -7.319 40.807 1.00 93.19 117 ARG A O 1
ATOM 928 N N . GLN A 1 118 ? -20.595 -8.559 38.927 1.00 93.06 118 GLN A N 1
ATOM 929 C CA . GLN A 1 118 ? -19.146 -8.708 38.797 1.00 93.06 118 GLN A CA 1
ATOM 930 C C . GLN A 1 118 ? -18.445 -7.345 38.672 1.00 93.06 118 GLN A C 1
ATOM 932 O O . GLN A 1 118 ? -17.498 -7.071 39.402 1.00 93.06 118 GLN A O 1
ATOM 937 N N . MET A 1 119 ? -18.939 -6.455 37.806 1.00 92.56 119 MET A N 1
ATOM 938 C CA . MET A 1 119 ? -18.383 -5.105 37.655 1.00 92.56 119 MET A CA 1
ATOM 939 C C . MET A 1 119 ? -18.438 -4.318 38.970 1.00 92.56 119 MET A C 1
ATOM 941 O O . MET A 1 119 ? -17.491 -3.607 39.300 1.00 92.56 119 MET A O 1
ATOM 945 N N . ALA A 1 120 ? -19.529 -4.443 39.729 1.00 91.06 120 ALA A N 1
ATOM 946 C CA . ALA A 1 120 ? -19.672 -3.784 41.020 1.00 91.06 120 ALA A CA 1
ATOM 947 C C . ALA A 1 120 ? -18.671 -4.319 42.056 1.00 91.06 120 ALA A C 1
ATOM 949 O O . ALA A 1 120 ? -18.063 -3.517 42.766 1.00 91.06 120 ALA A O 1
ATOM 950 N N . GLU A 1 121 ? -18.447 -5.635 42.099 1.00 90.06 121 GLU A N 1
ATOM 951 C CA . GLU A 1 121 ? -17.419 -6.266 42.937 1.00 90.06 121 GLU A CA 1
ATOM 952 C C . GLU A 1 121 ? -16.008 -5.787 42.562 1.00 90.06 121 GLU A C 1
ATOM 954 O O . GLU A 1 121 ? -15.256 -5.353 43.437 1.00 90.06 121 GLU A O 1
ATOM 959 N N . GLU A 1 122 ? -15.673 -5.770 41.268 1.00 89.12 122 GLU A N 1
ATOM 960 C CA . GLU A 1 122 ? -14.393 -5.263 40.745 1.00 89.12 122 GLU A CA 1
ATOM 961 C C . GLU A 1 122 ? -14.165 -3.781 41.094 1.00 89.12 122 GLU A C 1
ATOM 963 O O . GLU A 1 122 ? -13.043 -3.365 41.378 1.00 89.12 122 GLU A O 1
ATOM 968 N N . HIS A 1 123 ? -15.236 -2.981 41.135 1.00 87.06 123 HIS A N 1
ATOM 969 C CA . HIS A 1 123 ? -15.199 -1.567 41.523 1.00 87.06 123 HIS A CA 1
ATOM 970 C C . HIS A 1 123 ? -15.318 -1.336 43.040 1.00 87.06 123 HIS A C 1
ATOM 972 O O . HIS A 1 123 ? -15.445 -0.182 43.473 1.00 87.06 123 HIS A O 1
ATOM 978 N N . GLY A 1 124 ? -15.297 -2.400 43.851 1.00 87.94 124 GLY A N 1
ATOM 979 C CA . GLY A 1 124 ? -15.368 -2.336 45.312 1.00 87.94 124 GLY A CA 1
ATOM 980 C C . GLY A 1 124 ? -16.701 -1.809 45.855 1.00 87.94 124 GLY A C 1
ATOM 981 O O . GLY A 1 124 ? -16.754 -1.302 46.978 1.00 87.94 124 GLY A O 1
ATOM 982 N N . ILE A 1 125 ? -17.777 -1.879 45.068 1.00 87.62 125 ILE A N 1
ATOM 983 C CA . ILE A 1 125 ? -19.112 -1.437 45.470 1.00 87.62 125 ILE A CA 1
ATOM 984 C C . ILE A 1 125 ? -19.764 -2.561 46.277 1.00 87.62 125 ILE A C 1
ATOM 986 O O . ILE A 1 125 ? -19.976 -3.665 45.782 1.00 87.62 125 ILE A O 1
ATOM 990 N N . ARG A 1 126 ? -20.097 -2.277 47.540 1.00 76.12 126 ARG A N 1
ATOM 991 C CA . ARG A 1 126 ? -20.732 -3.249 48.434 1.00 76.12 126 ARG A CA 1
ATOM 992 C C . ARG A 1 126 ? -22.214 -3.373 48.063 1.00 76.12 126 ARG A C 1
ATOM 994 O O . ARG A 1 126 ? -22.989 -2.451 48.314 1.00 76.12 126 ARG A O 1
ATOM 1001 N N . LEU A 1 127 ? -22.572 -4.476 47.413 1.00 73.06 127 LEU A N 1
ATOM 1002 C CA . LEU A 1 127 ? -23.949 -4.772 47.020 1.00 73.06 127 LEU A CA 1
ATOM 1003 C C . LEU A 1 127 ? -24.776 -5.190 48.254 1.00 73.06 127 LEU A C 1
ATOM 1005 O O . LEU A 1 127 ? -24.224 -5.864 49.128 1.00 73.06 127 LEU A O 1
ATOM 1009 N N . PRO A 1 128 ? -26.050 -4.764 48.354 1.00 63.84 128 PRO A N 1
ATOM 1010 C CA . PRO A 1 128 ? -26.960 -5.200 49.412 1.00 63.84 128 PRO A CA 1
ATOM 1011 C C . PRO A 1 128 ? -27.384 -6.667 49.268 1.00 63.84 128 PRO A C 1
ATOM 1013 O O . PRO A 1 128 ? -27.369 -7.195 48.128 1.00 63.84 128 PRO A O 1
#

Organism: NCBI:txid2754044

Sequence (128 aa):
MSETAINTAWDRIEAFMRDAGQRRKYELREKYEHDYVSDMEGSWKRGRLEGVEQGIKQGLQRGIRQGRREGLVEGRAEGRAEGRQLGIAQMAMNMVRAGTPIATVAQMAELPESVIRQMAEEHGIRLP

Mean predicted aligned error: 10.06 Å

Solvent-accessible surface area (backbone atoms only — not comparable to full-atom values): 7063 Å² total; per-residue (Å²): 133,59,71,67,62,54,53,56,48,50,55,52,50,52,56,48,70,70,35,63,69,62,43,51,55,50,53,51,50,52,48,52,52,50,54,51,52,50,49,51,52,50,50,51,51,48,54,52,50,51,50,50,51,51,49,50,54,53,51,52,54,50,51,54,54,49,54,52,52,52,52,54,51,50,54,52,50,50,53,50,51,53,51,47,52,54,51,44,52,54,52,40,53,53,39,48,74,72,68,46,55,60,69,60,41,18,62,75,60,74,41,59,54,70,55,53,51,50,53,31,53,78,70,69,47,85,77,134

pLDDT: mean 92.07, std 6.08, range [59.5, 98.06]

Secondary structure (DSSP, 8-state):
--HHHHHHHHHHHHHHHH-HHHHHHHHHHHHHHHHHHHHHHHHHHHHHHHHHHHHHHHHHHHHHHHHHHHHHHHHHHHHHHHHHHHHHHHHHHHHHHTT--HHHHHHHHT--HHHHHHHHHHTT----

Foldseek 3Di:
DDPVVVVVVVVVVVVCVVDPVNVVVVVVVVVVVVVVVVVVVVVVVVVVVVVVVVVVVVVVVVVVVVVVVVCVVVVVVVCVVVVLLVVLLVVLLVCVVVVNDLVVSCVVSVHDSVVSVVSCVVVVNDHD